Protein AF-A0A845U812-F1 (afdb_monomer)

Structure (mmCIF, N/CA/C/O backbone):
data_AF-A0A845U812-F1
#
_entry.id   AF-A0A845U812-F1
#
loop_
_atom_site.group_PDB
_atom_site.id
_atom_site.type_symbol
_atom_site.label_atom_id
_atom_site.label_alt_id
_atom_site.label_comp_id
_atom_site.label_asym_id
_atom_site.label_entity_id
_atom_site.label_seq_id
_atom_site.pdbx_PDB_ins_code
_atom_site.Cartn_x
_atom_site.Cartn_y
_atom_site.Cartn_z
_atom_site.occupancy
_atom_site.B_iso_or_equiv
_atom_site.auth_seq_id
_atom_site.auth_comp_id
_atom_site.auth_asym_id
_atom_site.auth_atom_id
_atom_site.pdbx_PDB_model_num
ATOM 1 N N . MET A 1 1 ? -9.047 5.809 24.704 1.00 40.91 1 MET A N 1
ATOM 2 C CA . MET A 1 1 ? -7.593 6.112 24.754 1.00 40.91 1 MET A CA 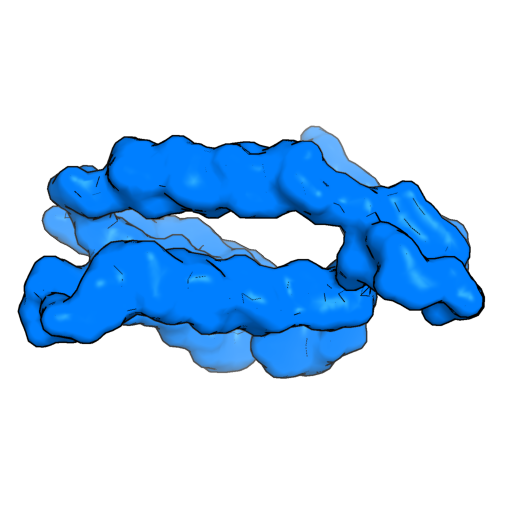1
ATOM 3 C C . MET A 1 1 ? -7.060 5.772 23.365 1.00 40.91 1 MET A C 1
ATOM 5 O O . MET A 1 1 ? -7.200 4.625 22.971 1.00 40.91 1 MET A O 1
ATOM 9 N N . ALA A 1 2 ? -6.577 6.727 22.565 1.00 33.06 2 ALA A N 1
ATOM 10 C CA . ALA A 1 2 ? -6.154 6.429 21.190 1.00 33.06 2 ALA A CA 1
ATOM 11 C C . ALA A 1 2 ? -4.892 5.542 21.189 1.00 33.06 2 ALA A C 1
ATOM 13 O O . ALA A 1 2 ? -3.931 5.838 21.902 1.00 33.06 2 ALA A O 1
ATOM 14 N N . ARG A 1 3 ? -4.901 4.444 20.423 1.00 39.03 3 ARG A N 1
ATOM 15 C CA . ARG A 1 3 ? -3.739 3.561 20.243 1.00 39.03 3 ARG A CA 1
ATOM 16 C C . ARG A 1 3 ? -3.012 3.951 18.952 1.00 39.03 3 ARG A C 1
ATOM 18 O O . ARG A 1 3 ? -3.632 4.056 17.899 1.00 39.03 3 ARG A O 1
ATOM 25 N N . THR A 1 4 ? -1.704 4.179 19.047 1.00 37.06 4 THR A N 1
ATOM 26 C CA . THR A 1 4 ? -0.843 4.678 17.957 1.00 37.06 4 THR A CA 1
ATOM 27 C C . THR A 1 4 ? 0.030 3.548 17.406 1.00 37.06 4 THR A C 1
ATOM 29 O O . THR A 1 4 ? 0.619 2.813 18.196 1.00 37.06 4 THR A O 1
ATOM 32 N N . PHE A 1 5 ? 0.172 3.426 16.079 1.00 33.22 5 PHE A N 1
ATOM 33 C CA . PHE A 1 5 ? 1.014 2.399 15.436 1.00 33.22 5 PHE A CA 1
ATOM 34 C C . PHE A 1 5 ? 1.886 2.979 14.300 1.00 33.22 5 PHE A C 1
ATOM 36 O O . PHE A 1 5 ? 1.466 3.042 13.152 1.00 33.22 5 PHE A O 1
ATOM 43 N N . ALA A 1 6 ? 3.076 3.504 14.619 1.00 30.77 6 ALA A N 1
ATOM 44 C CA . ALA A 1 6 ? 3.838 4.398 13.733 1.00 30.77 6 ALA A CA 1
ATOM 45 C C . ALA A 1 6 ? 5.006 3.725 12.992 1.00 30.77 6 ALA A C 1
ATOM 47 O O . ALA A 1 6 ? 5.926 3.283 13.671 1.00 30.77 6 ALA A O 1
ATOM 48 N N . MET A 1 7 ? 5.057 3.775 11.648 1.00 31.91 7 MET A N 1
ATOM 49 C CA . MET A 1 7 ? 6.303 3.589 10.871 1.00 31.91 7 MET A CA 1
ATOM 50 C C . MET A 1 7 ? 6.351 4.450 9.582 1.00 31.91 7 MET A C 1
ATOM 52 O O . MET A 1 7 ? 6.113 3.967 8.481 1.00 31.91 7 MET A O 1
ATOM 56 N N . GLY A 1 8 ? 6.745 5.727 9.730 1.00 31.05 8 GLY A N 1
ATOM 57 C CA . GLY A 1 8 ? 7.242 6.627 8.665 1.00 31.05 8 GLY A CA 1
ATOM 58 C C . GLY A 1 8 ? 6.184 7.399 7.859 1.00 31.05 8 GLY A C 1
ATOM 59 O O . GLY A 1 8 ? 5.099 6.917 7.631 1.00 31.05 8 GLY A O 1
ATOM 60 N N . GLY A 1 9 ? 6.500 8.584 7.329 1.00 43.00 9 GLY A N 1
ATOM 61 C CA . GLY A 1 9 ? 5.563 9.441 6.574 1.00 43.00 9 GLY A CA 1
ATOM 62 C C . GLY A 1 9 ? 5.113 10.577 7.477 1.00 43.00 9 GLY A C 1
ATOM 63 O O . GLY A 1 9 ? 4.473 10.327 8.491 1.00 43.00 9 GLY A O 1
ATOM 64 N N . ASP A 1 10 ? 5.551 11.796 7.162 1.00 46.62 10 ASP A N 1
ATOM 65 C CA . ASP A 1 10 ? 5.776 12.835 8.177 1.00 46.62 10 ASP A CA 1
ATOM 66 C C . ASP A 1 10 ? 4.519 13.320 8.918 1.00 46.62 10 ASP A C 1
ATOM 68 O O . ASP A 1 10 ? 4.656 13.934 9.972 1.00 46.62 10 ASP A O 1
ATOM 72 N N . GLU A 1 11 ? 3.307 12.998 8.445 1.00 55.47 11 GLU A N 1
ATOM 73 C CA . GLU A 1 11 ? 2.066 13.362 9.136 1.00 55.47 11 GLU A CA 1
ATOM 74 C C . GLU A 1 11 ? 1.088 12.179 9.291 1.00 55.47 11 GLU A C 1
ATOM 76 O O . GLU A 1 11 ? 0.583 11.660 8.286 1.00 55.47 11 GLU A O 1
ATOM 81 N N . PRO A 1 12 ? 0.780 11.755 10.535 1.00 59.12 12 PRO A N 1
ATOM 82 C CA . PRO A 1 12 ? -0.229 10.736 10.803 1.00 59.12 12 PRO A CA 1
ATOM 83 C C . PRO A 1 12 ? -1.640 11.239 10.49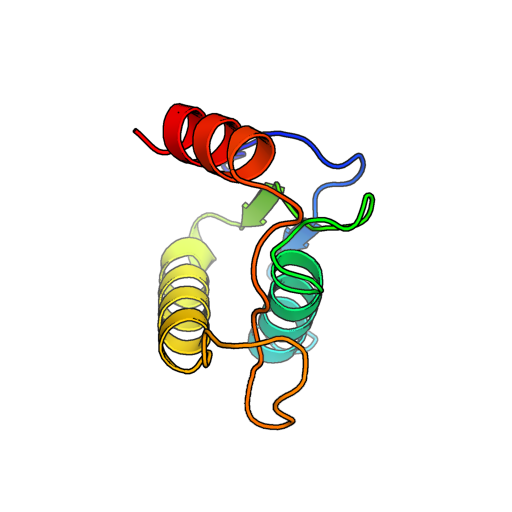4 1.00 59.12 12 PRO A C 1
ATOM 85 O O . PRO A 1 12 ? -1.965 12.405 10.719 1.00 59.12 12 PRO A O 1
ATOM 88 N N . VAL A 1 13 ? -2.517 10.340 10.044 1.00 67.50 13 VAL A N 1
ATOM 89 C CA . VAL A 1 13 ? -3.955 10.633 9.938 1.00 67.50 13 VAL A CA 1
ATOM 90 C C . VAL A 1 13 ? -4.645 10.200 11.230 1.00 67.50 13 VAL A C 1
ATOM 92 O O . VAL A 1 13 ? -4.498 9.054 11.654 1.00 67.50 13 VAL A O 1
ATOM 95 N N . LEU A 1 14 ? -5.389 11.119 11.853 1.00 66.31 14 LEU A N 1
ATOM 96 C CA . LEU A 1 14 ? -6.181 10.876 13.062 1.00 66.31 14 LEU A CA 1
ATOM 97 C C . LEU A 1 14 ? -7.667 10.743 12.694 1.00 66.31 14 LEU A C 1
ATOM 99 O O . LEU A 1 14 ? -8.222 11.634 12.046 1.00 66.31 14 LEU A O 1
ATOM 103 N N . LEU A 1 15 ? -8.311 9.652 13.114 1.00 66.69 15 LEU A N 1
ATOM 104 C CA . LEU A 1 15 ? -9.753 9.435 12.967 1.00 66.69 15 LEU A CA 1
ATOM 105 C C . LEU A 1 15 ? -10.448 9.511 14.330 1.00 66.69 15 LEU A C 1
ATOM 107 O O . LEU A 1 15 ? -10.132 8.731 15.227 1.00 66.69 15 LEU A O 1
ATOM 111 N N . GLU A 1 16 ? -11.404 10.436 14.458 1.00 63.47 16 GLU A N 1
ATOM 112 C CA . GLU A 1 16 ? -12.159 10.714 15.685 1.00 63.47 16 GLU A CA 1
ATOM 113 C C . GLU A 1 16 ? -13.670 10.866 15.417 1.00 63.47 16 GLU A C 1
ATOM 115 O O . GLU A 1 16 ? -14.045 11.407 14.374 1.00 63.47 16 GLU A O 1
ATOM 120 N N . GLU A 1 17 ? -14.530 10.463 16.372 1.00 56.72 17 GLU A N 1
ATOM 121 C CA . GLU A 1 17 ? -16.011 10.524 16.281 1.00 56.72 17 GLU A CA 1
ATOM 122 C C . GLU A 1 17 ? -16.550 11.920 15.893 1.00 56.72 17 GLU A C 1
ATOM 124 O O . GLU A 1 17 ? -17.562 12.043 15.201 1.00 56.72 17 GLU A O 1
ATOM 129 N N . GLY A 1 18 ? -15.858 12.993 16.296 1.00 51.88 18 GLY A N 1
ATOM 130 C CA . GLY A 1 18 ? -16.246 14.379 16.012 1.00 51.88 18 GLY A CA 1
ATOM 131 C C . GLY A 1 18 ? -15.949 14.867 14.588 1.00 51.88 18 GLY A C 1
ATOM 132 O O . GLY A 1 18 ? -16.469 15.908 14.187 1.00 51.88 18 GLY A O 1
ATOM 133 N N . ASN A 1 19 ? -15.157 14.135 13.796 1.00 53.34 19 ASN A N 1
ATOM 134 C CA . ASN A 1 19 ? -14.857 14.467 12.396 1.00 53.34 19 ASN A CA 1
ATOM 135 C C . ASN A 1 19 ? -15.858 13.787 11.439 1.00 53.34 19 ASN A C 1
ATOM 137 O O . ASN A 1 19 ? -15.496 13.103 10.477 1.00 53.34 19 ASN A O 1
ATOM 141 N N . SER A 1 20 ? -17.141 13.967 11.758 1.00 44.03 20 SER A N 1
ATOM 142 C CA . SER A 1 20 ? -18.340 13.308 11.231 1.00 44.03 20 SER A CA 1
ATOM 143 C C . SER A 1 20 ? -18.707 13.666 9.780 1.00 44.03 20 SER A C 1
ATOM 145 O O . SER A 1 20 ? -19.871 13.860 9.440 1.00 44.03 20 SER A O 1
ATOM 147 N N . SER A 1 21 ? -17.738 13.675 8.866 1.00 44.94 21 SER A N 1
ATOM 148 C CA . SER A 1 21 ? -18.011 13.464 7.438 1.00 44.94 21 SER A CA 1
ATOM 149 C C . SER A 1 21 ? -17.676 12.026 7.067 1.00 44.94 21 SER A C 1
ATOM 151 O O . SER A 1 21 ? -16.649 11.768 6.453 1.00 44.94 21 SER A O 1
ATOM 153 N N . LEU A 1 22 ? -18.588 11.127 7.469 1.00 45.56 22 LEU A N 1
ATOM 154 C CA . LEU A 1 22 ? -18.721 9.714 7.088 1.00 45.56 22 LEU A CA 1
ATOM 155 C C . LEU A 1 22 ? -17.428 8.901 7.224 1.00 45.56 22 LEU A C 1
ATOM 157 O O . LEU A 1 22 ? -16.511 9.044 6.420 1.00 45.56 22 LEU A O 1
ATOM 161 N N . SER A 1 23 ? -17.393 7.968 8.176 1.00 59.41 23 SER A N 1
ATOM 162 C CA . SER A 1 23 ? -16.316 6.979 8.354 1.00 59.41 23 SER A CA 1
ATOM 163 C C . SER A 1 23 ? -15.799 6.400 7.020 1.00 59.41 23 SER A C 1
ATOM 165 O O . SER A 1 23 ? -14.591 6.284 6.834 1.00 59.41 23 SER A O 1
ATOM 167 N N . ILE A 1 24 ? -16.680 6.205 6.028 1.00 53.84 24 ILE A N 1
ATOM 168 C CA . ILE A 1 24 ? -16.360 5.843 4.630 1.00 53.84 24 ILE A CA 1
ATOM 169 C C . ILE A 1 24 ? -15.509 6.869 3.873 1.00 53.84 24 ILE A C 1
ATOM 171 O O . ILE A 1 24 ? -14.543 6.479 3.224 1.00 53.84 24 ILE A O 1
ATOM 175 N N . GLN A 1 25 ? -15.824 8.165 3.909 1.00 57.59 25 GLN A N 1
ATOM 176 C CA . GLN A 1 25 ? -15.062 9.168 3.154 1.00 57.59 25 GLN A CA 1
ATOM 177 C C . GLN A 1 25 ? -13.656 9.350 3.723 1.00 57.59 2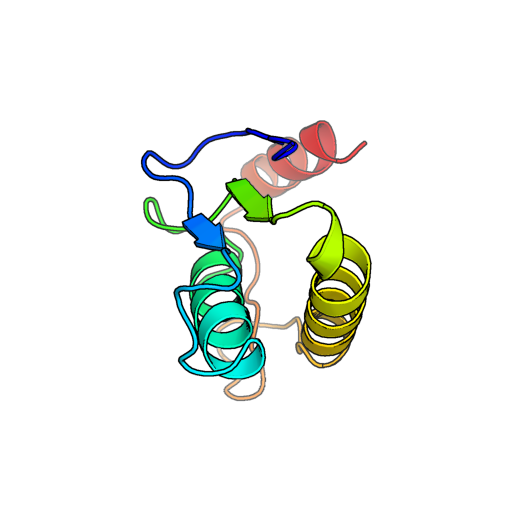5 GLN A C 1
ATOM 179 O O . GLN A 1 25 ? -12.698 9.515 2.965 1.00 57.59 25 GLN A O 1
ATOM 184 N N . ASN A 1 26 ? -13.520 9.301 5.048 1.00 62.00 26 ASN A N 1
ATOM 185 C CA . ASN A 1 26 ? -12.216 9.372 5.694 1.00 62.00 26 ASN A CA 1
ATOM 186 C C . ASN A 1 26 ? -11.416 8.083 5.475 1.00 62.00 26 ASN A C 1
ATOM 188 O O . ASN A 1 26 ? -10.237 8.178 5.138 1.00 62.00 26 ASN A O 1
ATOM 192 N N . ALA A 1 27 ? -12.042 6.903 5.549 1.00 62.56 27 ALA A N 1
ATOM 193 C CA . ALA A 1 27 ? -11.399 5.640 5.188 1.00 62.56 27 ALA A CA 1
ATOM 194 C C . ALA A 1 27 ? -10.946 5.630 3.717 1.00 62.56 27 ALA A C 1
ATOM 196 O O . ALA A 1 27 ? -9.795 5.314 3.446 1.00 62.56 27 ALA A O 1
ATOM 197 N N . ALA A 1 28 ? -11.782 6.083 2.776 1.00 58.56 28 ALA A N 1
ATOM 198 C CA . ALA A 1 28 ? -11.445 6.150 1.351 1.00 58.56 28 ALA A CA 1
ATOM 199 C C . ALA A 1 28 ? -10.308 7.142 1.047 1.00 58.56 28 ALA A C 1
ATOM 201 O O . ALA A 1 28 ? -9.424 6.850 0.244 1.00 58.56 28 ALA A O 1
ATOM 202 N N . LYS A 1 29 ? -10.281 8.307 1.710 1.00 60.44 29 LYS A N 1
ATOM 203 C CA . LYS A 1 29 ? -9.167 9.269 1.601 1.00 60.44 29 LYS A CA 1
ATOM 204 C C . LYS A 1 29 ? -7.869 8.714 2.182 1.00 60.44 29 LYS A C 1
ATOM 206 O O . LYS A 1 29 ? -6.798 8.954 1.634 1.00 60.44 29 LYS A O 1
ATOM 211 N N . THR A 1 30 ? -7.974 8.001 3.295 1.00 63.69 30 THR A N 1
ATOM 212 C CA . THR A 1 30 ? -6.855 7.351 3.986 1.00 63.69 30 THR A CA 1
ATOM 213 C C . THR A 1 30 ? -6.263 6.250 3.108 1.00 63.69 30 THR A C 1
ATOM 215 O O . THR A 1 30 ? -5.065 6.251 2.839 1.00 63.69 30 THR A O 1
ATOM 218 N N . PHE A 1 31 ? -7.128 5.398 2.566 1.00 64.75 31 PHE A N 1
ATOM 219 C CA . PHE A 1 31 ? -6.807 4.318 1.642 1.00 64.75 31 PHE A CA 1
ATOM 220 C C . PHE A 1 31 ? -6.173 4.830 0.342 1.00 64.75 31 PHE A C 1
ATOM 222 O O . PHE A 1 31 ? -5.048 4.475 0.006 1.00 64.75 31 PHE A O 1
ATOM 229 N N . GLY A 1 32 ? -6.805 5.807 -0.320 1.00 60.97 32 GLY A N 1
ATOM 230 C CA . GLY A 1 32 ? -6.259 6.413 -1.537 1.00 60.97 32 GLY A CA 1
ATOM 231 C C . GLY A 1 32 ? -4.890 7.077 -1.338 1.00 60.97 32 GLY A C 1
ATOM 232 O O . GLY A 1 32 ? -4.120 7.189 -2.289 1.00 60.97 32 GLY A O 1
ATOM 233 N N . ARG A 1 33 ? -4.545 7.498 -0.113 1.00 57.53 33 ARG A N 1
ATOM 234 C CA . ARG A 1 33 ? -3.200 7.996 0.216 1.00 57.53 33 ARG A CA 1
ATOM 235 C C . ARG A 1 33 ? -2.202 6.883 0.528 1.00 57.53 33 ARG A C 1
ATOM 237 O O . ARG A 1 33 ? -1.019 7.103 0.291 1.00 57.53 33 ARG A O 1
ATOM 244 N N . ALA A 1 34 ? -2.635 5.751 1.071 1.00 59.12 34 ALA A N 1
ATOM 245 C CA . ALA A 1 34 ? -1.765 4.617 1.376 1.00 59.12 34 ALA A CA 1
ATOM 246 C C . ALA A 1 34 ? -1.304 3.903 0.092 1.00 59.12 34 ALA A C 1
ATOM 248 O O . ALA A 1 34 ? -0.110 3.661 -0.080 1.00 59.12 34 ALA A O 1
ATOM 249 N N . ASP A 1 35 ? -2.223 3.680 -0.852 1.00 58.31 35 ASP A N 1
ATOM 250 C CA . ASP A 1 35 ? -1.993 2.754 -1.973 1.00 58.31 35 ASP A CA 1
ATOM 251 C C . ASP A 1 35 ? -1.571 3.426 -3.289 1.00 58.31 35 ASP A C 1
ATOM 253 O O . ASP A 1 35 ? -1.131 2.760 -4.229 1.00 58.31 35 ASP A O 1
ATOM 257 N N . CYS A 1 36 ? -1.616 4.763 -3.359 1.00 59.00 36 CYS A N 1
ATOM 258 C CA . CYS A 1 36 ? -1.121 5.517 -4.511 1.00 59.00 36 CYS A CA 1
ATOM 259 C C . CYS A 1 36 ? 0.332 5.119 -4.854 1.00 59.00 36 CYS A C 1
ATOM 261 O O . CYS A 1 36 ? 1.263 5.449 -4.115 1.00 59.00 36 CYS A O 1
ATOM 263 N N . ALA A 1 37 ? 0.526 4.487 -6.018 1.00 59.59 37 ALA A N 1
ATOM 264 C CA . ALA A 1 37 ? 1.815 3.992 -6.516 1.00 59.59 37 ALA A CA 1
ATOM 265 C C . ALA A 1 37 ? 2.490 2.938 -5.610 1.00 59.59 37 ALA A C 1
ATOM 267 O O . ALA A 1 37 ? 3.708 2.981 -5.413 1.00 59.59 37 ALA A O 1
ATOM 268 N N . ALA A 1 38 ? 1.710 2.008 -5.046 1.00 71.56 38 ALA A N 1
ATOM 269 C CA . ALA A 1 38 ? 2.203 0.972 -4.130 1.00 71.56 38 ALA A CA 1
ATOM 270 C C . ALA A 1 38 ? 2.942 1.554 -2.906 1.00 71.56 38 ALA A C 1
ATOM 272 O O . ALA A 1 38 ? 3.962 1.026 -2.468 1.0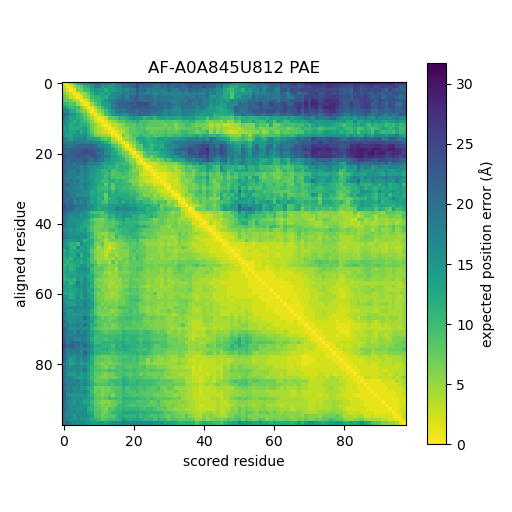0 71.56 38 ALA A O 1
ATOM 273 N N . GLY A 1 39 ? 2.485 2.708 -2.404 1.00 70.50 39 GLY A N 1
ATOM 274 C CA . GLY A 1 39 ? 3.096 3.381 -1.253 1.00 70.50 39 GLY A CA 1
ATOM 275 C C . GLY A 1 39 ? 4.465 4.025 -1.526 1.00 70.50 39 GLY A C 1
ATOM 276 O O . GLY A 1 39 ? 5.110 4.514 -0.599 1.00 70.50 39 GLY A O 1
ATOM 277 N N . GLN A 1 40 ? 4.917 4.088 -2.785 1.00 76.94 40 GLN A N 1
ATOM 278 C CA . GLN A 1 40 ? 6.223 4.658 -3.162 1.00 76.94 40 GLN A CA 1
ATOM 279 C C . GLN A 1 40 ? 6.228 6.194 -3.247 1.00 76.94 40 GLN A C 1
ATOM 281 O O . GLN A 1 40 ? 7.233 6.804 -3.614 1.00 76.94 40 GLN A O 1
ATOM 286 N N . ARG A 1 41 ? 5.118 6.859 -2.901 1.00 78.00 41 ARG A N 1
ATOM 287 C CA . ARG A 1 41 ? 5.076 8.323 -2.775 1.00 78.00 41 ARG A CA 1
ATOM 288 C C . ARG A 1 41 ? 5.601 8.739 -1.405 1.00 78.00 41 ARG A C 1
ATOM 290 O O . ARG A 1 41 ? 5.259 8.149 -0.389 1.00 78.00 41 ARG A O 1
ATOM 297 N N . CYS A 1 42 ? 6.363 9.828 -1.350 1.00 75.56 42 CYS A N 1
ATOM 298 C CA . CYS A 1 42 ? 6.823 10.405 -0.081 1.00 75.56 42 CYS A CA 1
ATOM 299 C C . CYS A 1 42 ? 5.669 10.826 0.848 1.00 75.56 42 CYS A C 1
ATOM 301 O O . CYS A 1 42 ? 5.822 10.801 2.064 1.00 75.56 42 CYS A O 1
ATOM 303 N N . SER A 1 43 ? 4.513 11.168 0.272 1.00 74.00 43 SER A N 1
ATOM 304 C CA . SER A 1 43 ? 3.286 11.544 0.980 1.00 74.00 43 SER A CA 1
ATOM 305 C C . SER A 1 43 ? 2.351 10.370 1.286 1.00 74.00 43 SER A C 1
ATOM 307 O O . SER A 1 43 ? 1.229 10.609 1.759 1.00 74.00 43 SER A O 1
ATOM 309 N N . ALA A 1 44 ? 2.782 9.140 0.977 1.00 71.75 44 ALA A N 1
ATOM 310 C CA . ALA A 1 44 ? 2.010 7.942 1.250 1.00 71.75 44 ALA A CA 1
ATOM 311 C C . ALA A 1 44 ? 1.761 7.806 2.752 1.00 71.75 44 ALA A C 1
ATOM 313 O O . ALA A 1 44 ? 2.626 8.098 3.583 1.00 71.75 44 ALA A O 1
ATOM 314 N N . LEU A 1 45 ? 0.549 7.385 3.091 1.00 72.94 45 LEU A N 1
ATOM 315 C CA . LEU A 1 45 ? 0.182 7.135 4.472 1.00 72.94 45 LEU A CA 1
ATOM 316 C C . LEU A 1 45 ? 0.883 5.870 4.970 1.00 72.94 45 LEU A C 1
ATOM 318 O O . LEU A 1 45 ? 0.760 4.827 4.337 1.00 72.94 45 LEU A O 1
ATOM 322 N N . ARG A 1 46 ? 1.549 5.941 6.127 1.00 75.06 46 ARG A N 1
ATOM 323 C CA . ARG A 1 46 ? 2.089 4.742 6.796 1.00 75.06 46 ARG A CA 1
ATOM 324 C C . ARG A 1 46 ? 1.690 4.605 8.271 1.00 75.06 46 ARG A C 1
ATOM 326 O O . ARG A 1 46 ? 1.987 3.591 8.890 1.00 75.06 46 ARG A O 1
ATOM 333 N N . LEU A 1 47 ? 0.990 5.599 8.831 1.00 74.00 47 LEU A N 1
ATOM 334 C CA . LEU A 1 47 ? 0.407 5.551 10.175 1.00 74.00 47 LEU A CA 1
ATOM 335 C C . LEU A 1 47 ? -1.020 6.107 10.164 1.00 74.00 47 LEU A C 1
ATOM 337 O O . LEU A 1 47 ? -1.237 7.287 9.878 1.00 74.00 47 LEU A O 1
ATOM 341 N N . LEU A 1 48 ? -1.967 5.258 10.554 1.00 76.25 48 LEU A N 1
ATOM 342 C CA . LEU A 1 48 ? -3.348 5.622 10.839 1.00 76.25 48 LEU A CA 1
ATOM 343 C C . LEU A 1 48 ? -3.609 5.473 12.341 1.00 76.25 48 LEU A C 1
ATOM 345 O O . LEU A 1 48 ? -3.457 4.383 12.890 1.00 76.25 48 LEU A O 1
ATOM 349 N N . CYS A 1 49 ? -4.014 6.554 13.002 1.00 75.75 49 CYS A N 1
ATOM 350 C CA . CYS A 1 49 ? -4.485 6.514 14.383 1.00 75.75 49 CYS A CA 1
ATOM 351 C C . CYS A 1 49 ? -6.013 6.499 14.389 1.00 75.75 49 CYS A C 1
ATOM 353 O O . CYS A 1 49 ? -6.647 7.394 13.826 1.00 75.75 49 CYS A O 1
ATOM 355 N N . VAL A 1 50 ? -6.598 5.514 15.065 1.00 75.75 50 VAL A N 1
ATOM 356 C CA . VAL A 1 50 ? -8.051 5.349 15.173 1.00 75.75 50 VAL A CA 1
ATOM 357 C C . VAL A 1 50 ? -8.442 5.339 16.647 1.00 75.75 50 VAL A C 1
ATOM 359 O O . VAL A 1 50 ? -7.721 4.786 17.485 1.00 75.75 50 VAL A O 1
ATOM 362 N N . GLN A 1 51 ? -9.571 5.968 16.978 1.00 78.06 51 GLN A N 1
ATOM 363 C CA . GLN A 1 51 ? -10.165 5.830 18.305 1.00 78.06 51 GLN A CA 1
ATOM 364 C C . GLN A 1 51 ? -10.601 4.388 18.571 1.00 78.06 51 GLN A C 1
ATOM 366 O O . GLN A 1 51 ? -11.057 3.685 17.674 1.00 78.06 51 GLN A O 1
ATOM 371 N N . GLU A 1 52 ? -10.448 3.956 19.821 1.00 80.44 52 GLU A N 1
ATOM 372 C CA . GLU A 1 52 ? -10.623 2.561 20.236 1.00 80.44 52 GLU A CA 1
ATOM 373 C C . GLU A 1 52 ? -12.026 2.024 19.914 1.00 80.44 52 GLU A C 1
ATOM 375 O O . GLU A 1 52 ? -12.141 0.891 19.453 1.00 80.44 52 GLU A O 1
ATOM 380 N N . GLU A 1 53 ? -13.074 2.845 20.045 1.00 80.62 53 GLU A N 1
ATOM 381 C CA . GLU A 1 53 ? -14.446 2.460 19.687 1.00 80.62 53 GLU A CA 1
ATOM 382 C C . GLU A 1 53 ? -14.676 2.196 18.185 1.00 80.62 53 GLU A C 1
ATOM 384 O O . GLU A 1 53 ? -15.632 1.508 17.834 1.00 80.62 53 GLU A O 1
ATOM 389 N N . MET A 1 54 ? -13.811 2.704 17.298 1.00 78.12 54 MET A N 1
ATOM 390 C CA . MET A 1 54 ? -13.970 2.625 15.837 1.00 78.12 54 MET A CA 1
ATOM 391 C C . MET A 1 54 ? -13.003 1.638 15.167 1.00 78.12 54 MET A C 1
ATOM 393 O O . MET A 1 54 ? -13.069 1.450 13.952 1.00 78.12 54 MET A O 1
ATOM 397 N N . VAL A 1 55 ? -12.090 1.014 15.922 1.00 80.38 55 VAL A N 1
ATOM 398 C CA . VAL A 1 55 ? -11.020 0.162 15.366 1.00 80.38 55 VAL A CA 1
ATOM 399 C C . VAL A 1 55 ? -11.583 -0.968 14.503 1.00 80.38 55 VAL A C 1
ATOM 401 O O . VAL A 1 55 ? -11.127 -1.153 13.378 1.00 80.38 55 VAL A O 1
ATOM 404 N N . GLU A 1 56 ? -12.593 -1.685 14.994 1.00 81.50 56 GLU A N 1
ATOM 405 C CA . GLU A 1 56 ? -13.161 -2.846 14.296 1.00 81.50 56 GLU A CA 1
ATOM 406 C C . GLU A 1 56 ? -13.856 -2.461 12.979 1.00 81.50 56 GLU A C 1
ATOM 408 O O . GLU A 1 56 ? -13.647 -3.111 11.956 1.00 81.50 56 GLU A O 1
ATOM 413 N N . GLU A 1 57 ? -14.637 -1.372 12.970 1.00 80.94 57 GLU A N 1
ATOM 414 C CA . GLU A 1 57 ? -15.306 -0.873 11.757 1.00 80.94 57 GLU A CA 1
ATOM 415 C C . GLU A 1 57 ? -14.277 -0.446 10.703 1.00 80.94 57 GLU A C 1
ATOM 417 O O . GLU A 1 57 ? -14.364 -0.841 9.537 1.00 80.94 57 GLU A O 1
ATOM 422 N N . VAL A 1 58 ? -13.265 0.320 11.122 1.00 77.69 58 VAL A N 1
ATOM 423 C CA . VAL A 1 58 ? -12.223 0.825 10.223 1.00 77.69 58 VAL A CA 1
ATOM 424 C C . VAL A 1 58 ? -11.381 -0.320 9.662 1.00 77.69 58 VAL A C 1
ATOM 426 O O . VAL A 1 58 ? -11.108 -0.328 8.462 1.00 77.69 58 VAL A O 1
ATOM 429 N N . LEU A 1 59 ? -11.009 -1.311 10.477 1.00 81.25 59 LEU A N 1
ATOM 430 C CA . LEU A 1 59 ? -10.270 -2.486 10.008 1.00 81.25 59 LEU A CA 1
ATOM 431 C C . LEU A 1 59 ? -11.084 -3.322 9.018 1.00 81.25 59 LEU A C 1
ATOM 433 O O . LEU A 1 59 ? -10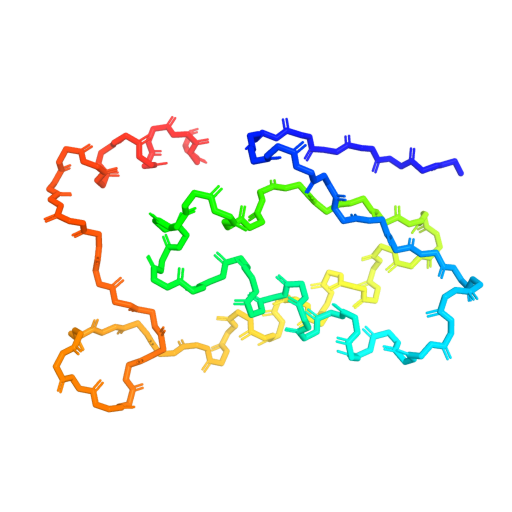.544 -3.716 7.985 1.00 81.25 59 LEU A O 1
ATOM 437 N N . ALA A 1 60 ? -12.369 -3.562 9.290 1.00 82.50 60 ALA A N 1
ATOM 438 C CA . ALA A 1 60 ? -13.236 -4.305 8.378 1.00 82.50 60 ALA A CA 1
ATOM 439 C C . ALA A 1 60 ? -13.365 -3.598 7.020 1.00 82.50 60 ALA A C 1
ATOM 441 O O . ALA A 1 60 ? -13.268 -4.233 5.969 1.00 82.50 60 ALA A O 1
ATOM 442 N N . MET A 1 61 ? -13.525 -2.274 7.030 1.00 78.31 61 MET A N 1
ATOM 443 C CA . MET A 1 61 ? -13.616 -1.482 5.806 1.00 78.31 61 MET A CA 1
ATOM 444 C C . MET A 1 61 ? -12.302 -1.432 5.029 1.00 78.31 61 MET A C 1
ATOM 446 O O . MET A 1 61 ? -12.317 -1.618 3.815 1.00 78.31 61 MET A O 1
ATOM 450 N N . LEU A 1 62 ? -11.173 -1.199 5.706 1.00 79.19 62 LEU A N 1
ATOM 451 C CA . LEU A 1 62 ? -9.858 -1.204 5.063 1.00 79.19 62 LEU A CA 1
ATOM 452 C C . LEU A 1 62 ? -9.546 -2.586 4.487 1.00 79.19 62 LEU A C 1
ATOM 454 O O . LEU A 1 62 ? -9.142 -2.682 3.335 1.00 79.19 62 LEU A O 1
ATOM 458 N N . GLY A 1 63 ? -9.806 -3.655 5.241 1.00 80.44 63 GLY A N 1
ATOM 459 C CA . GLY A 1 63 ? -9.611 -5.026 4.777 1.00 80.44 63 GLY A CA 1
ATOM 460 C C . GLY A 1 63 ? -10.486 -5.382 3.574 1.00 80.44 63 GLY A C 1
ATOM 461 O O . GLY A 1 63 ? -10.013 -6.070 2.672 1.00 80.44 63 GLY A O 1
ATOM 462 N N . GLY A 1 64 ? -11.734 -4.904 3.5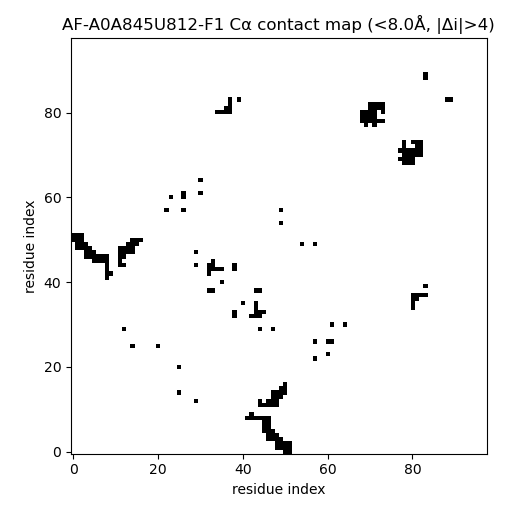30 1.00 82.00 64 GLY A N 1
ATOM 463 C CA . GLY A 1 64 ? -12.605 -5.043 2.361 1.00 82.00 64 GLY A CA 1
ATOM 464 C C . GLY A 1 64 ? -12.082 -4.261 1.157 1.00 82.00 64 GLY A C 1
ATOM 465 O O . GLY A 1 64 ? -11.956 -4.818 0.075 1.00 82.00 64 GLY A O 1
ATOM 466 N N . ALA A 1 65 ? -11.689 -3.001 1.351 1.00 78.94 65 ALA A N 1
ATOM 467 C CA . ALA A 1 65 ? -11.128 -2.174 0.284 1.00 78.94 65 ALA A CA 1
ATOM 468 C C . ALA A 1 65 ? -9.831 -2.769 -0.296 1.00 78.94 65 ALA A C 1
ATOM 470 O O . ALA A 1 65 ? -9.664 -2.791 -1.510 1.00 78.94 65 ALA A O 1
ATOM 471 N N . MET A 1 66 ? -8.948 -3.313 0.551 1.00 82.31 66 MET A N 1
ATOM 472 C CA . MET A 1 66 ? -7.714 -3.981 0.118 1.00 82.31 66 MET A CA 1
ATOM 473 C C . MET A 1 66 ? -7.979 -5.231 -0.735 1.00 82.31 66 MET A C 1
ATOM 475 O O . MET A 1 66 ? -7.170 -5.545 -1.603 1.00 82.31 66 MET A O 1
ATOM 479 N N . GLN A 1 67 ? -9.082 -5.948 -0.497 1.00 84.19 67 GLN A N 1
ATOM 480 C CA . GLN A 1 67 ? -9.444 -7.148 -1.264 1.00 84.19 67 GLN A CA 1
ATOM 481 C C . GLN A 1 67 ? -9.951 -6.832 -2.675 1.00 84.19 67 GLN A C 1
ATOM 483 O O . GLN A 1 67 ? -9.825 -7.674 -3.559 1.00 84.19 67 GLN A O 1
ATOM 488 N N . GLU A 1 68 ? -10.496 -5.634 -2.890 1.00 86.00 68 GLU A N 1
ATOM 489 C CA . GLU A 1 68 ? -11.008 -5.193 -4.194 1.00 86.00 68 GLU A CA 1
ATOM 490 C C . GLU A 1 68 ? -9.906 -4.631 -5.113 1.00 86.00 68 GLU A C 1
ATOM 492 O O . GLU A 1 68 ? -10.161 -4.376 -6.288 1.00 86.00 68 GLU A O 1
ATOM 497 N N . LEU A 1 69 ? -8.683 -4.428 -4.604 1.00 82.75 69 LEU A N 1
ATOM 498 C CA . LEU A 1 69 ? -7.574 -3.880 -5.388 1.00 82.75 69 LEU A CA 1
ATOM 499 C C . LEU A 1 69 ? -7.025 -4.891 -6.395 1.00 82.75 69 LEU A C 1
ATOM 501 O O . LEU A 1 69 ? -6.649 -6.014 -6.048 1.00 82.75 69 LEU A O 1
ATOM 505 N N . THR A 1 70 ? -6.840 -4.437 -7.632 1.00 87.19 70 THR A N 1
ATOM 506 C CA . THR A 1 70 ? -6.160 -5.211 -8.670 1.00 87.19 70 THR A CA 1
ATOM 507 C C . THR A 1 70 ? -4.665 -4.896 -8.682 1.00 87.19 70 THR A C 1
ATOM 509 O O . THR A 1 70 ? -4.240 -3.778 -8.983 1.00 87.19 70 THR A O 1
ATOM 512 N N . ILE A 1 71 ? -3.844 -5.905 -8.382 1.00 89.00 71 ILE A N 1
ATOM 513 C CA . ILE A 1 71 ? -2.380 -5.825 -8.474 1.00 89.00 71 ILE A CA 1
ATOM 514 C C . ILE A 1 71 ? -1.946 -6.290 -9.866 1.00 89.00 71 ILE A C 1
ATOM 516 O O . ILE A 1 71 ? -2.290 -7.396 -10.289 1.00 89.00 71 ILE A O 1
ATOM 520 N N . GLY A 1 72 ? -1.154 -5.482 -10.570 1.00 87.25 72 GLY A N 1
ATOM 521 C CA . GLY A 1 72 ? -0.813 -5.784 -11.958 1.00 87.25 72 GLY A CA 1
ATOM 522 C C . GLY A 1 72 ? 0.214 -4.849 -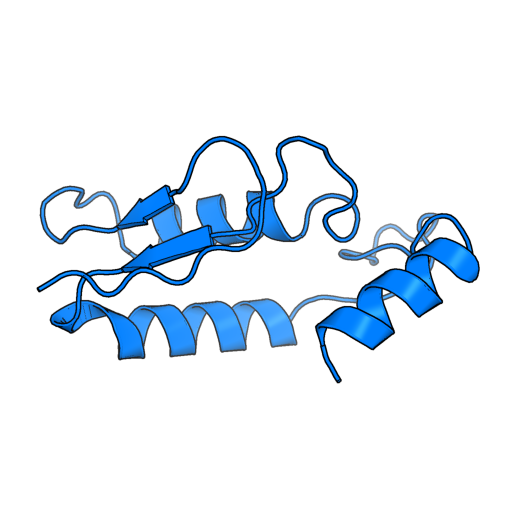12.598 1.00 87.25 72 GLY A C 1
ATOM 523 O O . GLY A 1 72 ? 0.847 -4.036 -11.923 1.00 87.25 72 GLY A O 1
ATOM 524 N N . PRO A 1 73 ? 0.439 -4.975 -13.917 1.00 88.81 73 PRO A N 1
ATOM 525 C CA . PRO A 1 73 ? 1.350 -4.110 -14.659 1.00 88.81 73 PRO A CA 1
ATOM 526 C C . PRO A 1 73 ? 0.860 -2.656 -14.682 1.00 88.81 73 PRO A C 1
ATOM 528 O O . PRO A 1 73 ? -0.309 -2.400 -14.957 1.00 88.81 73 PRO A O 1
ATOM 531 N N . ALA A 1 74 ? 1.771 -1.690 -14.518 1.00 86.12 74 ALA A N 1
ATOM 532 C CA . ALA A 1 74 ? 1.446 -0.254 -14.517 1.00 86.12 74 ALA A CA 1
ATOM 533 C C . ALA A 1 74 ? 0.877 0.285 -15.848 1.00 86.12 74 ALA A C 1
ATOM 535 O O . ALA A 1 74 ? 0.389 1.4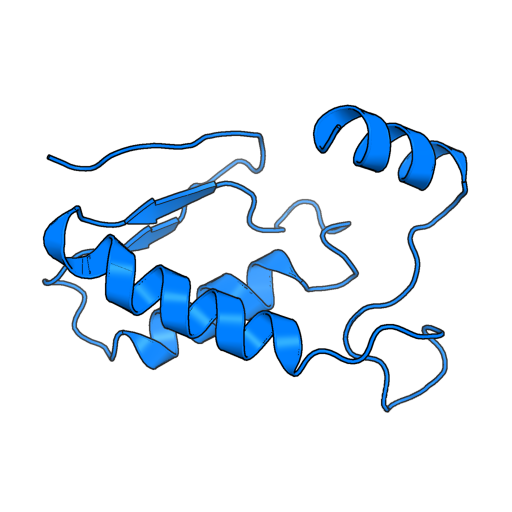09 -15.906 1.00 86.12 74 ALA A O 1
ATOM 536 N N . VAL A 1 75 ? 0.994 -0.490 -16.930 1.00 89.44 75 VAL A N 1
ATOM 537 C CA . VAL A 1 75 ? 0.485 -0.138 -18.266 1.00 89.44 75 VAL A CA 1
ATOM 538 C C . VAL A 1 75 ? -0.977 -0.532 -18.472 1.00 89.44 75 VAL A C 1
ATOM 540 O O . VAL A 1 75 ? -1.576 -0.118 -19.461 1.00 89.44 75 VAL A O 1
ATOM 543 N N . ASP A 1 76 ? -1.535 -1.350 -17.578 1.00 89.31 76 ASP A N 1
ATOM 544 C CA . ASP A 1 76 ? -2.930 -1.767 -17.636 1.00 89.31 76 ASP A CA 1
ATOM 545 C C . ASP A 1 76 ? -3.802 -0.778 -16.855 1.00 89.31 76 ASP A C 1
ATOM 547 O O . ASP A 1 76 ? -3.525 -0.467 -15.698 1.00 89.31 76 ASP A O 1
ATOM 551 N N . TYR A 1 77 ? -4.868 -0.294 -17.492 1.00 85.94 77 TYR A N 1
ATOM 552 C CA . TYR A 1 77 ? -5.839 0.605 -16.869 1.00 85.94 77 TYR A CA 1
ATOM 553 C C . TYR A 1 77 ? -6.643 -0.063 -15.753 1.00 85.94 77 TYR A C 1
ATOM 555 O O . TYR A 1 77 ? -7.203 0.643 -14.920 1.00 85.94 77 TYR A O 1
ATOM 563 N N . ALA A 1 78 ? -6.725 -1.395 -15.753 1.00 88.12 78 ALA A N 1
ATOM 564 C CA . ALA A 1 78 ? -7.383 -2.154 -14.698 1.00 88.12 78 ALA A CA 1
ATOM 565 C C . ALA A 1 78 ? -6.506 -2.330 -13.445 1.00 88.12 78 ALA A C 1
ATOM 567 O O . ALA A 1 78 ? -7.000 -2.830 -12.443 1.00 88.12 78 ALA A O 1
ATOM 568 N N . THR A 1 79 ? -5.223 -1.955 -13.489 1.00 85.50 79 THR A N 1
ATOM 569 C CA . THR A 1 79 ? -4.317 -2.068 -12.341 1.00 85.50 79 THR A CA 1
ATOM 570 C C . THR A 1 79 ? -4.500 -0.892 -11.387 1.00 85.50 79 THR A C 1
ATOM 572 O O . THR A 1 79 ? -4.209 0.252 -11.740 1.00 85.50 79 THR A O 1
ATOM 575 N N . ASP A 1 80 ? -4.855 -1.187 -10.139 1.00 84.94 80 ASP A N 1
ATOM 576 C CA . ASP A 1 80 ? -4.901 -0.204 -9.054 1.00 84.94 80 ASP A CA 1
ATOM 577 C C . ASP A 1 80 ? -3.535 -0.056 -8.365 1.00 84.94 80 ASP A C 1
ATOM 579 O O . ASP A 1 80 ? -3.105 1.054 -8.037 1.00 84.94 80 ASP A O 1
ATOM 583 N N . VAL A 1 81 ? -2.819 -1.174 -8.175 1.00 86.12 81 VAL A N 1
ATOM 584 C CA . VAL A 1 81 ? -1.518 -1.215 -7.490 1.00 86.12 81 VAL A CA 1
ATOM 585 C C . VAL A 1 81 ? -0.423 -1.717 -8.445 1.00 86.12 81 VAL A C 1
ATOM 587 O O . VAL A 1 81 ? -0.371 -2.913 -8.752 1.00 86.12 81 VAL A O 1
ATOM 590 N N . PRO A 1 82 ? 0.469 -0.829 -8.926 1.00 87.75 82 PRO A N 1
ATOM 591 C CA . PRO A 1 82 ? 1.568 -1.198 -9.818 1.00 87.75 82 PRO A CA 1
ATOM 592 C C . PRO A 1 82 ? 2.739 -1.862 -9.065 1.00 87.75 82 PRO A C 1
ATOM 594 O O . PRO A 1 82 ? 2.810 -1.781 -7.837 1.00 87.75 82 PRO A O 1
ATOM 597 N N . PRO A 1 83 ? 3.707 -2.483 -9.770 1.00 88.94 83 PRO A N 1
ATOM 598 C CA . PRO A 1 83 ? 4.900 -3.038 -9.138 1.00 88.94 83 PRO A CA 1
ATOM 599 C C . PRO A 1 83 ? 5.793 -1.960 -8.506 1.00 88.94 83 PRO A C 1
ATOM 601 O O . PRO A 1 83 ? 5.779 -0.785 -8.887 1.00 88.94 83 PRO A O 1
ATOM 604 N N . VAL A 1 84 ? 6.624 -2.397 -7.560 1.00 89.94 84 VAL A N 1
ATOM 605 C CA . VAL A 1 84 ? 7.711 -1.581 -7.006 1.00 89.94 84 VAL A CA 1
ATOM 606 C C . VAL A 1 84 ? 8.851 -1.407 -8.006 1.00 89.94 84 VAL A C 1
ATOM 608 O O . VAL A 1 84 ? 8.987 -2.205 -8.933 1.00 89.94 84 VAL A O 1
ATOM 611 N N . ILE A 1 85 ? 9.640 -0.342 -7.837 1.00 89.75 85 ILE A N 1
ATOM 612 C CA . ILE A 1 85 ? 10.642 0.094 -8.822 1.00 89.75 85 ILE A CA 1
ATOM 613 C C . ILE A 1 85 ? 11.649 -0.999 -9.212 1.00 89.75 85 ILE A C 1
ATOM 615 O O . ILE A 1 85 ? 11.970 -1.134 -10.392 1.00 89.75 85 ILE A O 1
ATOM 619 N N . ASP A 1 86 ? 12.118 -1.791 -8.246 1.00 90.94 86 ASP A N 1
ATOM 620 C CA . ASP A 1 86 ? 13.072 -2.876 -8.458 1.00 90.94 86 ASP A CA 1
ATOM 621 C C . ASP A 1 86 ? 12.983 -3.962 -7.366 1.00 90.94 86 ASP A C 1
ATOM 623 O O . ASP A 1 86 ? 12.219 -3.876 -6.398 1.00 90.94 86 ASP A O 1
ATOM 627 N N . ALA A 1 87 ? 13.772 -5.024 -7.547 1.00 91.75 87 ALA A N 1
ATOM 628 C CA . ALA A 1 87 ? 13.831 -6.154 -6.624 1.00 91.75 87 ALA A CA 1
ATOM 629 C C . ALA A 1 87 ? 14.464 -5.801 -5.265 1.00 91.75 87 ALA A C 1
ATOM 631 O O . ALA A 1 87 ? 14.178 -6.464 -4.270 1.00 91.75 87 ALA A O 1
ATOM 632 N N . GLU A 1 88 ? 15.309 -4.769 -5.197 1.00 93.38 88 GLU A N 1
ATOM 633 C CA . GLU A 1 88 ? 15.933 -4.320 -3.948 1.00 93.38 88 GLU A CA 1
ATOM 634 C C . GLU A 1 88 ? 14.903 -3.617 -3.052 1.00 93.38 88 GLU A C 1
ATOM 636 O O . GLU A 1 88 ? 14.789 -3.921 -1.859 1.00 93.38 88 GLU A O 1
ATOM 641 N N . ALA A 1 89 ? 14.078 -2.750 -3.642 1.00 88.38 89 ALA A N 1
ATOM 642 C CA . ALA A 1 89 ? 12.933 -2.136 -2.988 1.00 88.38 89 ALA A CA 1
ATOM 643 C C . ALA A 1 89 ? 11.938 -3.204 -2.511 1.00 88.38 89 ALA A C 1
ATOM 645 O O . ALA A 1 89 ? 11.477 -3.150 -1.370 1.00 88.38 89 ALA A O 1
ATOM 646 N N . GLN A 1 90 ? 11.662 -4.217 -3.341 1.00 90.19 90 GLN A N 1
ATOM 647 C CA . GLN A 1 90 ? 10.817 -5.347 -2.949 1.00 90.19 90 GLN A CA 1
ATOM 648 C C . GLN A 1 90 ? 11.389 -6.095 -1.738 1.00 90.19 90 GLN A C 1
ATOM 650 O O . GLN A 1 90 ? 10.666 -6.339 -0.773 1.00 90.19 90 GLN A O 1
ATOM 655 N N . ALA A 1 91 ? 12.677 -6.445 -1.766 1.00 91.19 91 ALA A N 1
ATOM 656 C CA . ALA A 1 91 ? 13.330 -7.158 -0.672 1.00 91.19 91 ALA A CA 1
ATOM 657 C C . ALA A 1 91 ? 13.299 -6.347 0.632 1.00 91.19 91 ALA A C 1
ATOM 659 O O . ALA A 1 91 ? 13.027 -6.898 1.698 1.00 91.19 91 ALA A O 1
ATOM 660 N N . THR A 1 92 ? 13.509 -5.032 0.537 1.00 88.94 92 THR A N 1
ATOM 661 C CA . THR A 1 92 ? 13.442 -4.116 1.681 1.00 88.94 92 THR A CA 1
ATOM 662 C C . THR A 1 92 ? 12.046 -4.088 2.302 1.00 88.94 92 THR A C 1
ATOM 664 O O . THR A 1 92 ? 11.923 -4.170 3.522 1.00 88.94 92 THR A O 1
ATOM 667 N N . LEU A 1 93 ? 10.992 -4.013 1.482 1.00 87.19 93 LEU A N 1
ATOM 668 C CA . LEU A 1 93 ? 9.605 -4.039 1.958 1.00 87.19 93 LEU A CA 1
ATOM 669 C C . LEU A 1 93 ? 9.246 -5.387 2.594 1.00 87.19 93 LEU A C 1
ATOM 671 O O . LEU A 1 93 ? 8.659 -5.422 3.673 1.00 87.19 93 LEU A O 1
ATOM 675 N N . LEU A 1 94 ? 9.646 -6.499 1.972 1.00 88.50 94 LEU A N 1
ATOM 676 C CA . LEU A 1 94 ? 9.391 -7.841 2.504 1.00 88.50 94 LEU A CA 1
ATOM 677 C C . LEU A 1 94 ? 10.063 -8.067 3.865 1.00 88.50 94 LEU A C 1
ATOM 679 O O . LEU A 1 94 ? 9.462 -8.689 4.741 1.00 88.50 94 LEU A O 1
ATOM 683 N N . ALA A 1 95 ? 11.263 -7.519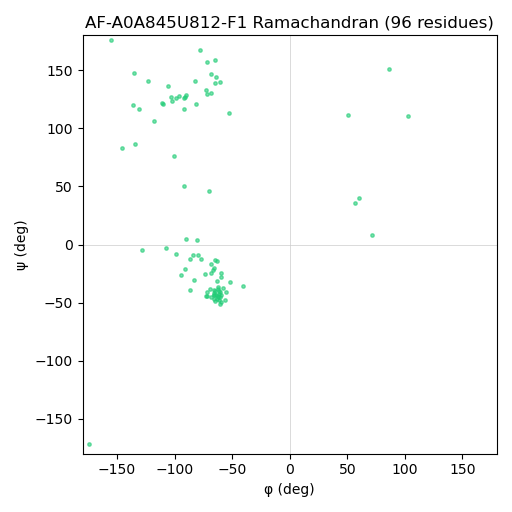 4.067 1.00 89.75 95 ALA A N 1
ATOM 684 C CA . ALA A 1 95 ? 11.985 -7.595 5.336 1.00 89.75 95 ALA A CA 1
ATOM 685 C C . ALA A 1 95 ? 11.333 -6.794 6.480 1.00 89.75 95 ALA A C 1
ATOM 687 O O . ALA A 1 95 ? 11.677 -7.012 7.635 1.00 89.75 95 ALA A O 1
ATOM 688 N N . GLN A 1 96 ? 10.427 -5.856 6.184 1.00 84.31 96 GLN A N 1
ATOM 689 C CA . GLN A 1 96 ? 9.692 -5.090 7.202 1.00 84.31 96 GLN A CA 1
ATOM 690 C C . GLN A 1 96 ? 8.366 -5.749 7.602 1.00 84.31 96 GLN A C 1
ATOM 692 O O . GLN A 1 96 ? 7.825 -5.438 8.661 1.00 84.31 96 GLN A O 1
ATOM 697 N N . ILE A 1 97 ? 7.831 -6.619 6.742 1.00 81.38 97 ILE A N 1
ATOM 698 C CA . ILE A 1 97 ? 6.539 -7.296 6.929 1.00 81.38 97 ILE A CA 1
ATOM 699 C C . ILE A 1 97 ? 6.720 -8.682 7.576 1.00 81.38 97 ILE A C 1
ATOM 701 O O . ILE A 1 97 ? 5.795 -9.172 8.224 1.00 81.38 97 ILE A O 1
ATOM 705 N N . THR A 1 98 ? 7.890 -9.305 7.390 1.00 58.12 98 THR A N 1
ATOM 706 C CA . THR A 1 98 ? 8.244 -10.642 7.910 1.00 58.12 98 THR A CA 1
ATOM 707 C C . THR A 1 98 ? 8.983 -10.540 9.236 1.00 58.12 98 THR A C 1
ATOM 709 O O . THR A 1 98 ? 8.650 -11.324 10.153 1.00 58.12 98 THR A O 1
#

Secondary structure (DSSP, 8-state):
--B----SSSSPEEE-TT--S-HHHHHHHHHHHHHTTTTTSTT----EEE-GGGHHHHHHHHHHHHHTPPB--TT-TT-SBPPPSSHHHHHHHHHHH-

Mean predicted aligned error: 9.33 Å

Sequence (98 aa):
MARTFAMGGDEPVLLEEGNSSLSIQNAAKTFGRADCAAGQRCSALRLLCVQEEMVEEVLAMLGGAMQELTIGPAVDYATDVPPVIDAEAQATLLAQIT

Foldseek 3Di:
DKDWDDDAAPDEAEDDPVVPPDLVVSLVVLLCQQQVQHNPDSNRHDIYIYDPVCVVVSVVVNVVVVVPAAEDDPPDPNHSHHDDPDVVVVVVVVVVVD

pLDDT: mean 71.13, std 16.98, range [30.77, 93.38]

InterPro domains:
  IPR015590 Aldehyde dehydrogenase domain [PF00171] (6-97)
  IPR016161 Aldehyde/histidinol dehydrogenase [SSF53720] (34-97)
  IPR016163 Aldehyde dehydrogenase, C-terminal [G3DSA:3.40.309.10] (9-97)
  IPR050485 Proline metabolism enzyme [PTHR42862] (37-96)

Organism: NCBI:txid2678518

Solvent-accessible surface area (backbone atoms only — not comparable to full-atom values): 5880 Å² total; per-residue (Å²): 117,74,58,80,60,84,65,62,46,98,69,70,49,79,49,55,88,87,68,74,64,48,76,64,57,52,48,51,55,49,47,60,35,26,44,47,65,57,39,73,42,81,81,19,52,47,28,68,32,43,35,64,95,47,44,67,63,52,50,53,50,52,55,51,55,62,70,72,55,36,75,39,58,77,86,42,90,77,36,63,29,35,74,68,98,46,70,65,59,46,52,54,55,51,66,75,76,108

Nearest PDB structures (foldseek):
  5kf0-assembly1_C  TM=8.848E-01  e=1.798E-03  Burkholderia vietnamiensis G4
  8c54-assembly1_D  TM=9.006E-01  e=2.886E-03  Rhizobium leguminosarum bv. trifolii SRDI565
  5jry-assembly1_A  TM=8.766E-01  e=4.330E-03  Burkholderia multivorans ATCC 17616
  5j6b-assembly1_C  TM=8.349E-01  e=4.330E-03  Burkholderia thailandensis E264
  4i8q-assembly1_A-2  TM=8.594E-01  e=2.510E-02  Solanum lycopersicum

Radius of gyration: 14.61 Å; Cα contacts (8 Å, |Δi|>4): 113; chains: 1; bounding box: 35×25×43 Å